Protein AF-A0A1V1P1V5-F1 (afdb_monomer)

Sequence (119 aa):
MLIITNRYNIDIHGKSSSQHNIQVPNNVKKNAYIRIFQRIQLKLSPGEYAFKCALISMHKDDYVQRYKIVQGDLQKSITVLNIVDQVGWFTITPENGLGLQGPHFGVCDLPGGCQMSIA

Secondary structure (DSSP, 8-state):
-EEEEETT--EEEEE-GGGTT----S---TT------------B-SEEEEEEEEEEEE-HHHHHTGGGS-TTTTTTSEEEEEEEEEEEEEEEPPPSS-GGGPPPSSSB-----------

Solvent-accessible surface area (backbone atoms only — not comparable to full-atom values): 7917 Å² total; per-residue (Å²): 58,48,34,34,23,40,83,82,70,47,79,77,45,72,52,38,65,82,81,42,102,63,90,73,78,92,72,78,64,87,93,62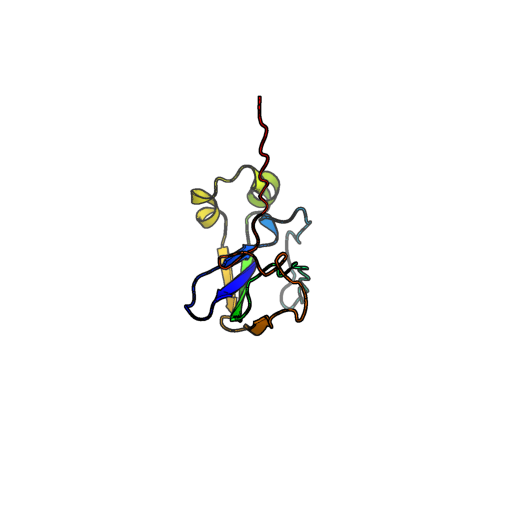,87,86,87,86,88,83,91,76,84,82,54,53,44,64,46,54,33,35,31,30,41,35,47,68,46,56,53,68,69,56,59,76,46,37,91,74,55,51,80,88,51,45,67,78,56,43,46,81,76,46,73,44,74,74,72,44,71,53,71,44,71,78,80,87,85,59,67,95,74,48,82,63,81,65,67,52,66,68,94,80,85,89,87,86,84,84,134

Foldseek 3Di:
DKFKAFPVRDTPDDDDVLNPPDDDDQDDDPPDDDDDDDDDDQQFDWHKMFMKDWDKDFHPVCSVVVVVQDPVCVVVRIDTPDIGPRPDMDTDDFDPDDPPVGRDPDTGDDDDDDDDDDD

Structure (mmCIF, N/CA/C/O backbone):
data_AF-A0A1V1P1V5-F1
#
_entry.id   AF-A0A1V1P1V5-F1
#
loop_
_atom_site.group_PDB
_atom_site.id
_atom_site.type_symbol
_atom_site.label_atom_id
_atom_site.label_alt_id
_atom_site.label_comp_id
_atom_site.label_asym_id
_atom_site.label_entity_id
_atom_site.label_seq_id
_atom_site.pdbx_PDB_ins_code
_atom_site.Cartn_x
_atom_site.Cartn_y
_atom_site.Cartn_z
_atom_site.occupancy
_atom_site.B_iso_or_equiv
_atom_site.auth_seq_id
_atom_site.auth_comp_id
_atom_site.auth_asym_id
_atom_site.auth_atom_id
_atom_site.pdbx_PDB_model_num
ATOM 1 N N . MET A 1 1 ? -6.065 -0.584 6.159 1.00 93.06 1 MET A N 1
ATOM 2 C CA . MET A 1 1 ? -4.896 -0.164 5.365 1.00 93.06 1 MET A CA 1
ATOM 3 C C . MET A 1 1 ? -4.475 -1.337 4.516 1.00 93.06 1 MET A C 1
ATOM 5 O O . MET A 1 1 ? -4.402 -2.435 5.052 1.00 93.06 1 MET A O 1
ATOM 9 N N . LEU A 1 2 ? -4.239 -1.105 3.231 1.00 96.38 2 LEU A N 1
ATOM 10 C CA . LEU A 1 2 ? -3.641 -2.087 2.331 1.00 96.38 2 LEU A CA 1
ATOM 11 C C . LEU A 1 2 ? -2.250 -1.585 1.957 1.00 96.38 2 LEU A C 1
ATOM 13 O O . LEU A 1 2 ? -2.099 -0.416 1.585 1.00 96.38 2 LEU A O 1
ATOM 17 N N . ILE A 1 3 ? -1.255 -2.456 2.102 1.00 96.94 3 ILE A N 1
ATOM 18 C CA . ILE A 1 3 ? 0.141 -2.182 1.761 1.00 96.94 3 ILE A CA 1
ATOM 19 C C . ILE A 1 3 ? 0.580 -3.215 0.733 1.00 96.94 3 ILE A C 1
ATOM 21 O O . ILE A 1 3 ? 0.359 -4.404 0.945 1.00 96.94 3 ILE A O 1
ATOM 25 N N . ILE A 1 4 ? 1.178 -2.759 -0.363 1.00 97.25 4 ILE A N 1
ATOM 26 C CA . ILE A 1 4 ? 1.765 -3.599 -1.407 1.00 97.25 4 ILE A CA 1
ATOM 27 C C . ILE A 1 4 ? 3.282 -3.538 -1.259 1.00 97.25 4 ILE A C 1
ATOM 29 O O . ILE A 1 4 ? 3.844 -2.445 -1.133 1.00 97.25 4 ILE A O 1
ATOM 33 N N . THR A 1 5 ? 3.928 -4.697 -1.317 1.00 97.19 5 THR A N 1
ATOM 34 C CA . THR A 1 5 ? 5.380 -4.850 -1.333 1.00 97.19 5 THR A CA 1
ATOM 35 C C . THR A 1 5 ? 5.848 -5.492 -2.630 1.00 97.19 5 THR A C 1
ATOM 37 O O . THR A 1 5 ? 5.119 -6.261 -3.257 1.00 97.19 5 THR A O 1
ATOM 40 N N . ASN A 1 6 ? 7.078 -5.194 -3.039 1.00 95.62 6 ASN A N 1
ATOM 41 C CA . ASN A 1 6 ? 7.754 -5.973 -4.077 1.00 95.62 6 ASN A CA 1
ATOM 42 C C . ASN A 1 6 ? 8.389 -7.250 -3.488 1.00 95.62 6 ASN A C 1
ATOM 44 O O . ASN A 1 6 ? 8.393 -7.457 -2.273 1.00 95.62 6 ASN A O 1
ATOM 48 N N . ARG A 1 7 ? 9.004 -8.074 -4.346 1.00 94.75 7 ARG A N 1
ATOM 49 C CA . ARG A 1 7 ? 9.746 -9.289 -3.948 1.00 94.75 7 ARG A CA 1
ATOM 50 C C . ARG A 1 7 ? 10.873 -9.084 -2.923 1.00 94.75 7 ARG A C 1
ATOM 52 O O . ARG A 1 7 ? 11.344 -10.047 -2.334 1.00 94.75 7 ARG A O 1
ATOM 59 N N . TYR A 1 8 ? 11.330 -7.848 -2.731 1.00 94.88 8 TYR A N 1
ATOM 60 C CA . TYR A 1 8 ? 12.359 -7.484 -1.754 1.00 94.88 8 TYR A CA 1
ATOM 61 C C . TYR A 1 8 ? 11.761 -6.969 -0.436 1.00 94.88 8 TYR A C 1
ATOM 63 O O . TYR A 1 8 ? 12.484 -6.400 0.377 1.00 94.88 8 TYR A O 1
ATOM 71 N N . ASN A 1 9 ? 10.449 -7.136 -0.228 1.00 92.38 9 ASN A N 1
ATOM 72 C CA . ASN A 1 9 ? 9.703 -6.621 0.924 1.00 92.38 9 ASN A CA 1
ATOM 73 C C . ASN A 1 9 ? 9.786 -5.096 1.101 1.00 92.38 9 ASN A C 1
ATOM 75 O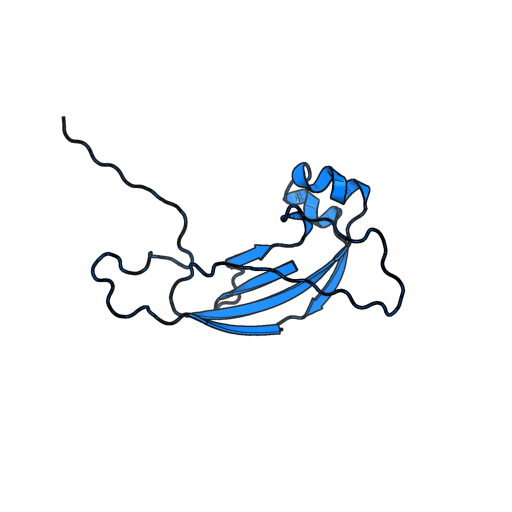 O . ASN A 1 9 ? 9.581 -4.584 2.199 1.00 92.38 9 ASN A O 1
ATOM 79 N N . ILE A 1 10 ? 10.050 -4.358 0.022 1.00 95.00 10 ILE A N 1
ATOM 80 C CA . ILE A 1 10 ? 9.994 -2.895 0.033 1.00 95.00 10 ILE A CA 1
ATOM 81 C C . ILE A 1 10 ? 8.534 -2.485 -0.153 1.00 95.00 10 ILE A C 1
ATOM 83 O O . ILE A 1 10 ? 7.905 -2.916 -1.120 1.00 95.00 10 ILE A O 1
ATOM 87 N N . ASP A 1 11 ? 8.006 -1.656 0.749 1.00 95.00 11 ASP A N 1
ATOM 88 C CA . ASP A 1 11 ? 6.668 -1.068 0.639 1.00 95.00 11 ASP A CA 1
ATOM 89 C C . ASP A 1 11 ? 6.636 -0.084 -0.550 1.00 95.00 11 ASP A C 1
ATOM 91 O O . ASP A 1 11 ? 7.333 0.930 -0.557 1.00 95.00 11 ASP A O 1
ATOM 95 N N . ILE A 1 12 ? 5.817 -0.375 -1.564 1.00 95.50 12 ILE A N 1
ATOM 96 C CA . ILE A 1 12 ? 5.707 0.435 -2.798 1.00 95.50 12 ILE A CA 1
ATOM 97 C C . ILE A 1 12 ? 4.387 1.207 -2.879 1.00 95.50 12 ILE A C 1
ATOM 99 O O . ILE A 1 12 ? 4.252 2.181 -3.616 1.00 95.50 12 ILE A O 1
ATOM 103 N N . HIS A 1 13 ? 3.392 0.770 -2.111 1.00 95.62 13 HIS A N 1
ATOM 104 C CA . HIS A 1 13 ? 2.116 1.442 -1.945 1.00 95.62 13 HIS A CA 1
ATOM 105 C C . HIS A 1 13 ? 1.591 1.153 -0.547 1.00 95.62 13 HIS A C 1
ATOM 107 O O . HIS A 1 13 ? 1.611 0.011 -0.106 1.00 95.62 13 HIS A O 1
ATOM 113 N N . GLY A 1 14 ? 1.039 2.159 0.119 1.00 94.19 14 GLY A N 1
ATOM 114 C CA . GLY A 1 14 ? 0.358 1.980 1.391 1.00 94.19 14 GLY A CA 1
ATOM 115 C C . GLY A 1 14 ? -0.672 3.073 1.583 1.00 94.19 14 GLY A C 1
ATOM 116 O O . GLY A 1 14 ? -0.312 4.246 1.689 1.00 94.19 14 GLY A O 1
ATOM 117 N N . LYS A 1 15 ? -1.955 2.705 1.622 1.00 94.06 15 LYS A N 1
ATOM 118 C CA . LYS A 1 15 ? -3.025 3.653 1.955 1.00 94.06 15 LYS A CA 1
ATOM 119 C C . LYS A 1 15 ? -4.062 3.045 2.887 1.00 94.06 15 LYS A C 1
ATOM 121 O O . LYS A 1 15 ? -4.427 1.872 2.789 1.00 94.06 15 LYS A O 1
ATOM 126 N N . SER A 1 16 ? -4.546 3.864 3.809 1.00 93.38 16 SER A N 1
ATOM 127 C CA . SER A 1 16 ? -5.656 3.552 4.704 1.00 93.38 16 SER A CA 1
ATOM 128 C C . SER A 1 16 ? -6.872 4.431 4.406 1.00 93.38 16 SER A C 1
ATOM 130 O O . SER A 1 16 ? -6.796 5.357 3.599 1.00 93.38 16 SER A O 1
ATOM 132 N N . SER A 1 17 ? -7.991 4.157 5.079 1.00 93.25 17 SER A N 1
ATOM 133 C CA . SER A 1 17 ? -9.198 4.984 4.999 1.00 93.25 17 SER A CA 1
ATOM 134 C C . SER A 1 17 ? -8.940 6.449 5.349 1.00 93.25 17 SER A C 1
ATOM 136 O O . SER A 1 17 ? -9.586 7.302 4.761 1.00 93.25 17 SER A O 1
ATOM 138 N N . SER A 1 18 ? -7.970 6.767 6.217 1.00 91.88 18 SER A N 1
ATOM 139 C CA . SER A 1 18 ? -7.675 8.161 6.580 1.00 91.88 18 SER A CA 1
ATOM 140 C C . SER A 1 18 ? -7.127 8.987 5.411 1.00 91.88 18 SER A C 1
ATOM 142 O O . SER A 1 18 ? -7.334 10.197 5.347 1.00 91.88 18 SER A O 1
ATOM 144 N N . GLN A 1 19 ? -6.476 8.331 4.451 1.00 92.06 19 GLN A N 1
ATOM 145 C CA . GLN A 1 19 ? -5.937 8.957 3.242 1.00 92.06 19 GLN A CA 1
ATOM 146 C C . GLN A 1 19 ? -6.949 8.961 2.088 1.00 92.06 19 GLN A C 1
ATOM 148 O O . GLN A 1 19 ? -6.666 9.510 1.025 1.00 92.06 19 GLN A O 1
ATOM 153 N N . HIS A 1 20 ? -8.128 8.369 2.293 1.00 89.75 20 HIS A N 1
ATOM 154 C CA . HIS A 1 20 ? -9.251 8.409 1.365 1.00 89.75 20 HIS A CA 1
ATOM 155 C C . HIS A 1 20 ? -10.331 9.341 1.929 1.00 89.75 20 HIS A C 1
ATOM 157 O O . HIS A 1 20 ? -10.510 9.456 3.141 1.00 89.75 20 HIS A O 1
ATOM 163 N N . ASN A 1 21 ? -11.059 10.056 1.072 1.00 86.88 21 ASN A N 1
ATOM 164 C CA . ASN A 1 21 ? -12.160 10.908 1.530 1.00 86.88 21 ASN A CA 1
ATOM 165 C C . ASN A 1 21 ? -13.429 10.077 1.765 1.00 86.88 21 ASN A C 1
ATOM 167 O O . ASN A 1 21 ? -14.407 10.203 1.033 1.00 86.88 21 ASN A O 1
ATOM 171 N N . ILE A 1 22 ? -13.379 9.178 2.751 1.00 92.69 22 ILE A N 1
ATOM 172 C CA . ILE A 1 22 ? -14.489 8.285 3.093 1.00 92.69 22 ILE A CA 1
ATOM 173 C C . ILE A 1 22 ? -14.937 8.472 4.539 1.00 92.69 22 ILE A C 1
ATOM 175 O O . ILE A 1 22 ? -14.148 8.811 5.426 1.00 92.69 22 ILE A O 1
ATOM 179 N N . GLN A 1 23 ? -16.216 8.194 4.773 1.00 91.94 23 GLN A N 1
ATOM 180 C CA . GLN A 1 23 ? -16.763 8.044 6.115 1.00 91.94 23 GLN A CA 1
ATOM 181 C C . GLN A 1 23 ? -16.396 6.665 6.668 1.00 91.94 23 GLN A C 1
ATOM 183 O O . GLN A 1 23 ? -16.427 5.665 5.949 1.00 91.94 23 GLN A O 1
ATOM 188 N N . VAL A 1 24 ? -16.060 6.618 7.952 1.00 94.44 24 VAL A N 1
ATOM 189 C CA . VAL A 1 24 ? -15.776 5.386 8.698 1.00 94.44 24 VAL A CA 1
ATOM 190 C C . VAL A 1 24 ? -16.696 5.322 9.916 1.00 94.44 24 VAL A C 1
ATOM 192 O O . VAL A 1 24 ? -17.131 6.368 10.404 1.00 94.44 24 VAL A O 1
ATOM 195 N N . PRO A 1 25 ? -17.040 4.125 10.416 1.00 94.50 25 PRO A N 1
ATOM 196 C CA . PRO A 1 25 ? -17.856 4.016 11.617 1.00 94.50 25 PRO A CA 1
ATOM 197 C C . PRO A 1 25 ? -17.112 4.591 12.829 1.00 94.50 25 PRO A C 1
ATOM 199 O O . PRO A 1 25 ? -15.956 4.252 13.061 1.00 94.50 25 PRO A O 1
ATOM 202 N N . ASN A 1 26 ? -17.797 5.410 13.636 1.00 93.69 26 ASN A N 1
ATOM 203 C CA . AS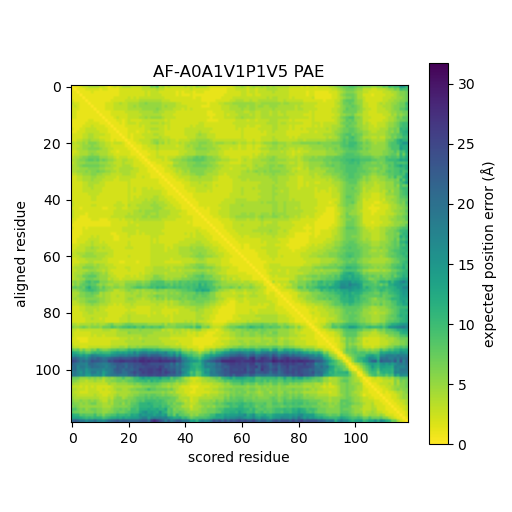N A 1 26 ? -17.246 5.896 14.911 1.00 93.69 26 ASN A CA 1
ATOM 204 C C . ASN A 1 26 ? -17.037 4.748 15.905 1.00 93.69 26 ASN A C 1
ATOM 206 O O . ASN A 1 26 ? -16.079 4.748 16.663 1.00 93.69 26 ASN A O 1
ATOM 210 N N . ASN A 1 27 ? -17.962 3.786 15.902 1.00 92.75 27 ASN A N 1
ATOM 211 C CA . ASN A 1 27 ? -17.966 2.619 16.770 1.00 92.75 27 ASN A CA 1
ATOM 212 C C . ASN A 1 27 ? -18.464 1.414 15.978 1.00 92.75 27 ASN A C 1
ATOM 214 O O . ASN A 1 27 ? -19.314 1.546 15.094 1.00 92.75 27 ASN A O 1
ATOM 218 N N . VAL A 1 28 ? -17.992 0.230 16.348 1.00 93.06 28 VAL A N 1
ATOM 219 C CA . VAL A 1 28 ? -18.495 -1.039 15.823 1.00 93.06 28 VAL A CA 1
ATOM 220 C C . VAL A 1 28 ? -18.938 -1.915 16.983 1.00 93.06 28 VAL A C 1
ATOM 222 O O . VAL A 1 28 ? -18.303 -1.942 18.036 1.00 93.06 28 VAL A O 1
ATOM 225 N N . LYS A 1 29 ? -20.064 -2.613 16.819 1.00 95.94 29 LYS A N 1
ATOM 226 C CA . LYS A 1 29 ? -20.524 -3.565 17.834 1.00 95.94 29 LYS A CA 1
ATOM 227 C C . LYS A 1 29 ? -19.552 -4.745 17.895 1.00 95.94 29 LYS A C 1
ATOM 229 O O . LYS A 1 29 ? -19.000 -5.153 16.874 1.00 95.94 29 LYS A O 1
ATOM 234 N N . LYS A 1 30 ? -19.387 -5.332 19.082 1.00 95.12 30 LYS A N 1
ATOM 235 C CA . LYS A 1 30 ? -18.665 -6.601 19.236 1.00 95.12 30 LYS A CA 1
ATOM 236 C C . LYS A 1 30 ? -19.276 -7.654 18.299 1.00 95.12 30 LYS A C 1
ATOM 238 O O . LYS A 1 30 ? -20.495 -7.709 18.160 1.00 95.12 30 LYS A O 1
ATOM 243 N N . ASN A 1 31 ? -18.426 -8.466 17.670 1.00 95.25 31 ASN A N 1
ATOM 244 C CA . ASN A 1 31 ? -18.793 -9.494 16.683 1.00 95.25 31 ASN A CA 1
ATOM 245 C C . ASN A 1 31 ? -19.438 -8.963 15.386 1.00 95.25 31 ASN A C 1
ATOM 247 O O . ASN A 1 31 ? -19.959 -9.750 14.600 1.00 95.25 31 ASN A O 1
ATOM 251 N N . ALA A 1 32 ? -19.412 -7.650 15.135 1.00 96.06 32 ALA A N 1
ATOM 252 C CA . ALA A 1 32 ? -19.808 -7.115 13.838 1.00 96.06 32 ALA A CA 1
ATOM 253 C C . ALA A 1 32 ? -18.752 -7.415 12.764 1.00 96.06 32 ALA A C 1
ATOM 255 O O . ALA A 1 32 ? -17.557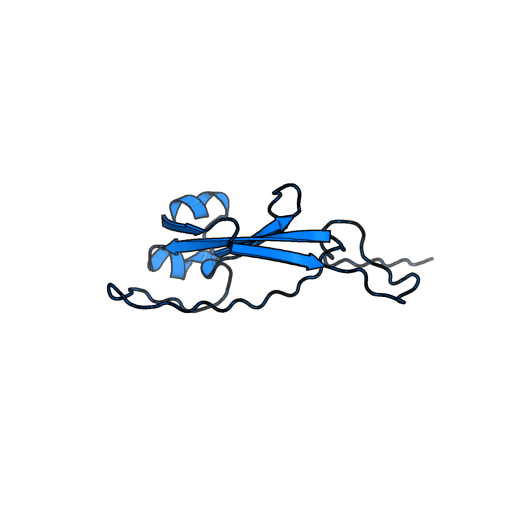 -7.508 13.046 1.00 96.06 32 ALA A O 1
ATOM 256 N N . TYR A 1 33 ? -19.201 -7.489 11.511 1.00 94.75 33 TYR A N 1
ATOM 257 C CA . TYR A 1 33 ? -18.333 -7.625 10.345 1.00 94.75 33 TYR A CA 1
ATO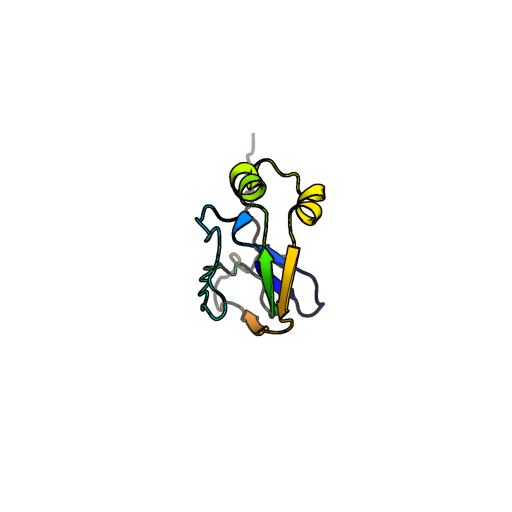M 258 C C . TYR A 1 33 ? -18.167 -6.274 9.654 1.00 94.75 33 TYR A C 1
ATOM 260 O O . TYR A 1 33 ? -19.151 -5.605 9.337 1.00 94.75 33 TYR A O 1
ATOM 268 N N . ILE A 1 34 ? -16.921 -5.899 9.374 1.00 92.44 34 ILE A N 1
ATOM 269 C CA . ILE A 1 34 ? -16.588 -4.726 8.563 1.00 92.44 34 ILE A CA 1
ATOM 270 C C . ILE A 1 34 ? -16.113 -5.230 7.204 1.00 92.44 34 ILE A C 1
ATOM 272 O O . ILE A 1 34 ? -15.198 -6.047 7.129 1.00 92.44 34 ILE A O 1
ATOM 276 N N . ARG A 1 35 ? -16.718 -4.731 6.124 1.00 93.56 35 ARG A N 1
ATOM 277 C CA . ARG A 1 35 ? -16.241 -4.965 4.756 1.00 93.56 35 ARG A CA 1
ATOM 278 C C . ARG A 1 35 ? -15.579 -3.699 4.243 1.00 93.56 35 ARG A C 1
ATOM 280 O O . ARG A 1 35 ? -16.171 -2.625 4.303 1.00 93.56 35 ARG A O 1
ATOM 287 N N . ILE A 1 36 ? -14.359 -3.837 3.744 1.00 91.94 36 ILE A N 1
ATOM 288 C CA . ILE A 1 36 ? -13.565 -2.733 3.211 1.00 91.94 36 ILE A CA 1
ATOM 289 C C . ILE A 1 36 ? -13.293 -3.039 1.745 1.00 91.94 36 ILE A C 1
ATOM 291 O O . ILE A 1 36 ? -12.808 -4.119 1.420 1.00 91.94 36 ILE A O 1
ATOM 295 N N . PHE A 1 37 ? -13.607 -2.089 0.872 1.00 93.00 37 PHE A N 1
ATOM 296 C CA . PHE A 1 37 ? -13.313 -2.169 -0.552 1.00 93.00 37 PHE A CA 1
ATOM 297 C C . PHE A 1 37 ? -12.333 -1.059 -0.924 1.00 93.00 37 PHE A C 1
ATOM 299 O O . PHE A 1 37 ? -12.569 0.109 -0.616 1.00 93.00 37 PHE A O 1
ATOM 306 N N . GLN A 1 38 ? -11.237 -1.421 -1.587 1.00 93.44 38 GLN A N 1
ATOM 307 C CA . GLN A 1 38 ? -10.250 -0.475 -2.090 1.00 93.44 38 GLN A CA 1
ATOM 308 C C . GLN A 1 38 ? -9.963 -0.796 -3.554 1.00 93.44 38 GLN A C 1
ATOM 310 O O . GLN A 1 38 ? -9.538 -1.899 -3.884 1.00 93.44 38 GLN A O 1
ATOM 315 N N . ARG A 1 39 ? -10.186 0.184 -4.433 1.00 94.56 39 ARG A N 1
ATOM 316 C CA . ARG A 1 39 ? -9.795 0.103 -5.842 1.00 94.56 39 ARG A CA 1
ATOM 317 C C . ARG A 1 39 ? -8.427 0.752 -6.009 1.00 94.56 39 ARG A C 1
ATOM 319 O O . ARG A 1 39 ? -8.230 1.886 -5.579 1.00 94.56 39 ARG A O 1
ATOM 326 N N . ILE A 1 40 ? -7.496 0.037 -6.632 1.00 93.56 40 ILE A N 1
ATOM 327 C CA . ILE A 1 40 ? -6.123 0.493 -6.862 1.00 93.56 40 ILE A CA 1
ATOM 328 C C . ILE A 1 40 ? -5.807 0.283 -8.340 1.00 93.56 40 ILE A C 1
ATOM 330 O O . ILE A 1 40 ? -6.020 -0.807 -8.865 1.00 93.56 40 ILE A O 1
ATOM 334 N N . GLN A 1 41 ? -5.324 1.325 -9.015 1.00 93.00 41 GLN A N 1
ATOM 335 C CA . GLN A 1 41 ? -4.771 1.189 -10.359 1.00 93.00 41 GLN A CA 1
ATOM 336 C C . GLN A 1 41 ? -3.300 0.784 -10.238 1.00 93.00 41 GLN A C 1
ATOM 338 O O . GLN A 1 41 ? -2.489 1.543 -9.708 1.00 93.00 41 GLN A O 1
ATOM 343 N N . LEU A 1 42 ? -2.969 -0.416 -10.709 1.00 92.56 42 LEU A N 1
ATOM 344 C CA . LEU A 1 42 ? -1.624 -0.979 -10.619 1.00 92.56 42 LEU A CA 1
ATOM 345 C C . LEU A 1 42 ? -0.779 -0.521 -11.806 1.00 92.56 42 LEU A C 1
ATOM 347 O O . LEU A 1 42 ? -0.576 -1.261 -12.760 1.00 92.56 42 LEU A O 1
ATOM 351 N N . LYS A 1 43 ? -0.288 0.717 -11.745 1.00 91.88 43 LYS A N 1
ATOM 352 C CA . LYS A 1 43 ? 0.724 1.195 -12.689 1.00 91.88 43 LYS A CA 1
ATOM 353 C C . LYS A 1 43 ? 2.130 0.802 -12.222 1.00 91.88 43 LYS A C 1
ATOM 355 O O . LYS A 1 43 ? 2.928 1.659 -11.850 1.00 91.88 43 LYS A O 1
ATOM 360 N N . LEU A 1 44 ? 2.373 -0.501 -12.147 1.00 92.56 44 LEU A N 1
ATOM 361 C CA . LEU A 1 44 ? 3.619 -1.087 -11.657 1.00 92.56 44 LEU A CA 1
ATOM 362 C C . LEU A 1 44 ? 4.377 -1.749 -12.805 1.00 92.56 44 LEU A C 1
ATOM 364 O O . LEU A 1 44 ? 3.760 -2.198 -13.771 1.00 92.56 44 LEU A O 1
ATOM 368 N N . SER A 1 45 ? 5.698 -1.841 -12.692 1.00 91.62 45 SER A N 1
ATOM 369 C CA . SER A 1 45 ? 6.493 -2.595 -13.660 1.00 91.62 45 SER A CA 1
ATOM 370 C C . SER A 1 45 ? 6.277 -4.110 -13.520 1.00 91.62 45 SER A C 1
ATOM 372 O O . SER A 1 45 ? 5.847 -4.583 -12.459 1.00 91.62 45 SER A O 1
ATOM 374 N N . PRO A 1 46 ? 6.552 -4.897 -14.579 1.00 92.19 46 PRO A N 1
ATOM 375 C CA . PRO A 1 46 ? 6.435 -6.348 -14.519 1.00 92.19 46 PRO A CA 1
ATOM 376 C C . PRO A 1 46 ? 7.255 -6.956 -13.379 1.00 92.19 46 PRO A C 1
ATOM 378 O O . PRO A 1 46 ? 8.409 -6.587 -13.161 1.00 92.19 46 PRO A O 1
ATOM 381 N N . GLY A 1 47 ? 6.664 -7.904 -12.657 1.00 93.56 47 GLY A N 1
ATOM 382 C CA . GLY A 1 47 ? 7.294 -8.509 -11.489 1.00 93.56 47 GLY A CA 1
ATOM 383 C C . GLY A 1 47 ? 6.303 -9.096 -10.494 1.00 93.56 47 GLY A C 1
ATOM 384 O O . GLY A 1 47 ? 5.090 -9.078 -10.705 1.00 93.56 47 GLY A O 1
ATOM 385 N N . GLU A 1 48 ? 6.851 -9.628 -9.406 1.00 96.19 48 GLU A N 1
ATOM 386 C CA . GLU A 1 48 ? 6.105 -10.242 -8.310 1.00 96.19 48 GLU A CA 1
ATOM 387 C C . GLU A 1 48 ? 5.923 -9.263 -7.153 1.00 96.19 48 GLU A C 1
ATOM 389 O O . GLU A 1 48 ? 6.863 -8.580 -6.720 1.00 96.19 48 GLU A O 1
ATOM 394 N N . TYR A 1 49 ? 4.702 -9.245 -6.633 1.00 96.94 49 TYR A N 1
ATOM 395 C CA . TYR A 1 49 ? 4.274 -8.369 -5.559 1.00 96.94 49 TYR A CA 1
ATOM 396 C C . TYR A 1 49 ? 3.459 -9.151 -4.535 1.00 96.94 49 TYR A C 1
ATOM 398 O O . TYR A 1 49 ? 2.776 -10.123 -4.861 1.00 96.94 49 TYR A O 1
ATOM 406 N N . ALA A 1 50 ? 3.493 -8.692 -3.293 1.00 97.00 50 ALA A N 1
ATOM 407 C CA . ALA A 1 50 ? 2.649 -9.191 -2.220 1.00 97.00 50 ALA A CA 1
ATOM 408 C C . ALA A 1 50 ? 1.858 -8.040 -1.607 1.00 97.00 50 ALA A C 1
ATOM 410 O O . ALA A 1 50 ? 2.188 -6.868 -1.798 1.00 97.00 50 ALA A O 1
ATOM 411 N N . PHE A 1 51 ? 0.798 -8.353 -0.870 1.00 96.88 51 PHE A N 1
ATOM 412 C CA . PHE A 1 51 ? 0.103 -7.350 -0.077 1.00 96.88 51 PHE A CA 1
ATOM 413 C C . PHE A 1 51 ? -0.238 -7.851 1.323 1.00 96.88 51 PHE A C 1
ATOM 415 O O . PHE A 1 51 ? -0.507 -9.031 1.556 1.00 96.88 51 PHE A O 1
ATOM 422 N N . LYS A 1 52 ? -0.226 -6.908 2.264 1.00 95.88 52 LYS A N 1
ATOM 423 C CA . LYS A 1 52 ? -0.625 -7.081 3.662 1.00 95.88 52 LYS A CA 1
ATOM 424 C C . LYS A 1 52 ? -1.755 -6.117 3.999 1.00 95.88 52 LYS A C 1
ATOM 426 O O . LYS A 1 52 ? -1.881 -5.039 3.405 1.00 95.88 52 LYS A O 1
ATOM 431 N N . CYS A 1 53 ? -2.570 -6.502 4.971 1.00 96.25 53 CYS A N 1
ATOM 432 C CA . CYS A 1 53 ? -3.692 -5.702 5.439 1.00 96.25 53 CYS A CA 1
ATOM 433 C C . CYS A 1 53 ? -3.524 -5.391 6.922 1.00 96.25 53 CYS A C 1
ATOM 435 O O . CYS A 1 53 ? -3.309 -6.286 7.730 1.00 96.25 53 CYS A O 1
ATOM 437 N N . ALA A 1 54 ? -3.701 -4.126 7.292 1.00 95.00 54 ALA A N 1
ATOM 438 C CA . ALA A 1 54 ? -3.756 -3.707 8.687 1.00 95.00 54 ALA A CA 1
ATOM 439 C C . ALA A 1 54 ? -5.112 -3.074 9.001 1.00 95.00 54 ALA A C 1
ATOM 441 O O . ALA A 1 54 ? -5.585 -2.190 8.274 1.00 95.00 54 ALA A O 1
ATOM 442 N N . LEU A 1 55 ? -5.734 -3.507 10.094 1.00 95.25 55 LEU A N 1
ATOM 443 C CA . LEU A 1 55 ? -6.878 -2.831 10.683 1.00 95.25 55 LEU A CA 1
ATOM 444 C C . LEU A 1 55 ? -6.365 -1.872 11.753 1.00 95.25 55 LEU A C 1
ATOM 446 O O . LEU A 1 55 ? -5.643 -2.263 12.668 1.00 95.25 55 LEU A O 1
ATOM 450 N N . ILE A 1 56 ? -6.752 -0.611 11.623 1.00 94.94 56 ILE A N 1
ATOM 451 C CA . ILE A 1 56 ? -6.320 0.469 12.499 1.00 94.94 56 ILE A CA 1
ATOM 452 C C . ILE A 1 56 ? -7.539 1.233 13.007 1.00 94.94 56 ILE A C 1
ATOM 454 O O . ILE A 1 56 ? -8.564 1.292 12.326 1.00 94.94 56 ILE A O 1
ATOM 458 N N . SER A 1 57 ? -7.409 1.831 14.182 1.00 95.12 57 SER A N 1
ATOM 459 C CA . SER A 1 57 ? -8.372 2.777 14.741 1.00 95.12 57 SER A CA 1
ATOM 460 C C . SER A 1 57 ? -7.695 4.112 15.023 1.00 95.12 57 SER A C 1
ATOM 462 O O . SER A 1 57 ? -6.474 4.190 15.144 1.00 95.12 57 SER A O 1
ATOM 464 N N . MET A 1 58 ? -8.500 5.164 15.075 1.00 94.88 58 MET A N 1
ATOM 465 C CA . MET A 1 58 ? -8.088 6.542 15.317 1.00 94.88 58 MET A CA 1
ATOM 466 C C . MET A 1 58 ? -9.208 7.213 16.108 1.00 94.88 58 MET A C 1
ATOM 468 O O . MET A 1 58 ? -10.379 6.867 15.917 1.00 94.88 58 MET A O 1
ATOM 472 N N . HIS A 1 59 ? -8.869 8.155 16.989 1.00 94.62 59 HIS A N 1
ATOM 473 C CA . HIS A 1 59 ? -9.889 8.927 17.691 1.00 94.62 59 HIS A CA 1
ATOM 474 C C . HIS A 1 59 ? -10.758 9.696 16.685 1.00 94.62 59 HIS A C 1
ATOM 476 O O . HIS A 1 59 ? -10.275 10.148 15.646 1.00 94.62 59 HIS A O 1
ATOM 482 N N . LYS A 1 60 ? -12.054 9.857 16.975 1.00 94.31 60 LYS A N 1
ATOM 483 C CA . LYS A 1 60 ? -12.992 10.506 16.047 1.00 94.31 60 LYS A CA 1
ATOM 484 C C . LYS A 1 60 ? -12.522 11.910 15.657 1.00 94.31 60 LYS A C 1
ATOM 486 O O . LYS A 1 60 ? -12.559 12.257 14.478 1.00 94.31 60 LYS A O 1
ATOM 491 N N . ASP A 1 61 ? -12.073 12.692 16.633 1.00 93.75 61 ASP A N 1
ATOM 492 C CA . ASP A 1 61 ? -11.659 14.080 16.406 1.00 93.75 61 ASP A CA 1
ATOM 493 C C . ASP A 1 61 ? -10.387 14.161 15.553 1.00 93.75 61 ASP A C 1
ATOM 495 O O . ASP A 1 61 ? -10.324 14.964 14.618 1.00 93.75 61 ASP A O 1
ATOM 499 N N . ASP A 1 62 ? -9.438 13.249 15.775 1.00 93.94 62 ASP A N 1
ATOM 500 C CA . ASP A 1 62 ? -8.248 13.100 14.935 1.00 93.94 62 ASP A CA 1
ATOM 501 C C . ASP A 1 62 ? -8.643 12.725 13.502 1.00 93.94 62 ASP A C 1
ATOM 503 O O . ASP A 1 62 ? -8.132 13.299 12.543 1.00 93.94 62 ASP A O 1
ATOM 507 N N . TYR A 1 63 ? -9.615 11.823 13.325 1.00 94.56 63 TYR A N 1
ATOM 508 C CA . TYR A 1 63 ? -10.088 11.435 11.995 1.00 94.56 63 TYR A CA 1
ATOM 509 C C . TYR A 1 63 ? -10.791 12.589 11.264 1.00 94.56 63 TYR A C 1
ATOM 511 O O . TYR A 1 63 ? -10.620 12.767 10.054 1.00 94.56 63 TYR A O 1
ATOM 519 N N . VAL A 1 64 ? -11.567 13.409 11.976 1.00 93.25 64 VAL A N 1
ATOM 520 C CA . VAL A 1 64 ? -12.179 14.624 11.412 1.00 93.25 64 VAL A CA 1
ATOM 521 C C . VAL A 1 64 ? -11.096 15.592 10.928 1.00 93.25 64 VAL A C 1
ATOM 523 O O . VAL A 1 64 ? -11.235 16.184 9.858 1.00 93.25 64 VAL A O 1
ATOM 526 N N . GLN A 1 65 ? -9.990 15.703 11.664 1.00 93.19 65 GLN A N 1
ATOM 527 C CA . GLN A 1 65 ? -8.875 16.595 11.343 1.00 93.19 65 GLN A CA 1
ATOM 528 C C . GLN A 1 65 ? -7.728 15.920 10.579 1.00 93.19 65 GLN A C 1
ATOM 530 O O . GLN A 1 65 ? -6.688 16.540 10.374 1.00 93.19 65 GLN A O 1
ATOM 535 N N . ARG A 1 66 ? -7.912 14.686 10.095 1.00 92.94 66 ARG A N 1
ATOM 536 C CA . ARG A 1 66 ? -6.840 13.824 9.564 1.00 92.94 66 ARG A CA 1
ATOM 537 C C . ARG A 1 66 ? -5.948 14.458 8.499 1.00 92.94 66 ARG A C 1
ATOM 539 O O . ARG A 1 66 ? -4.761 14.172 8.461 1.00 92.94 66 ARG A O 1
ATOM 546 N N . TYR A 1 67 ? -6.488 15.340 7.656 1.00 92.38 67 TYR A N 1
ATOM 547 C CA . TYR A 1 67 ? -5.714 16.025 6.611 1.00 92.38 67 TYR A CA 1
ATOM 548 C C . TYR A 1 67 ? -4.774 17.118 7.141 1.00 92.38 67 TYR A C 1
ATOM 550 O O . TYR A 1 67 ? -3.947 17.621 6.389 1.00 92.38 67 TYR A O 1
ATOM 558 N N . LYS A 1 68 ? -4.901 17.491 8.419 1.00 93.38 68 LYS A N 1
ATOM 559 C CA . LYS A 1 68 ? -4.011 18.426 9.119 1.00 93.38 68 LYS A CA 1
ATOM 560 C C . LYS A 1 68 ? -2.915 17.710 9.913 1.00 93.38 68 LYS A C 1
ATOM 562 O O . LYS A 1 68 ? -1.980 18.365 10.361 1.00 93.38 68 LYS A O 1
ATOM 567 N N . ILE A 1 69 ? -3.033 16.393 10.107 1.00 90.38 69 ILE A N 1
ATOM 568 C CA . ILE A 1 69 ? -2.043 15.600 10.838 1.00 90.38 69 ILE A CA 1
ATOM 569 C C . ILE A 1 69 ? -0.807 15.443 9.951 1.00 90.38 69 ILE A C 1
ATOM 571 O O . ILE A 1 69 ? -0.886 14.925 8.836 1.00 90.38 69 ILE A O 1
ATOM 575 N N . VAL A 1 70 ? 0.346 15.885 10.450 1.00 89.25 70 VAL A N 1
ATOM 576 C CA . VAL A 1 70 ? 1.624 15.721 9.753 1.00 89.25 70 VAL A CA 1
ATOM 577 C C . VAL A 1 70 ? 2.015 14.245 9.768 1.00 89.25 70 VAL A C 1
ATOM 579 O O . VAL A 1 70 ? 1.787 13.536 10.747 1.00 89.25 70 VAL A O 1
ATOM 582 N N . GLN A 1 71 ? 2.635 13.764 8.689 1.00 80.19 71 GLN A N 1
ATOM 583 C CA . GLN A 1 71 ? 2.961 12.345 8.522 1.00 80.19 71 GLN A CA 1
ATOM 584 C C . GLN A 1 71 ? 3.760 11.753 9.699 1.00 80.19 71 GLN A C 1
ATOM 586 O O . GLN A 1 71 ? 3.502 10.614 10.080 1.00 80.19 71 GLN A O 1
ATOM 591 N N . GLY A 1 72 ? 4.676 12.518 10.304 1.00 82.25 72 GLY A N 1
ATOM 592 C CA . GLY A 1 72 ? 5.458 12.076 11.468 1.00 82.25 72 GLY A CA 1
ATOM 593 C C . GLY A 1 72 ? 4.639 11.885 12.752 1.00 82.25 72 GLY A C 1
ATOM 594 O O . GLY A 1 72 ? 5.026 11.099 13.612 1.00 82.25 72 GLY A O 1
ATOM 595 N N . ASP A 1 73 ? 3.487 12.548 12.869 1.00 86.94 73 ASP A N 1
ATOM 596 C CA . ASP A 1 73 ? 2.595 12.444 14.029 1.00 86.94 73 ASP A CA 1
ATOM 597 C C . ASP A 1 73 ? 1.451 11.453 13.810 1.00 86.94 73 ASP A C 1
ATOM 599 O O . ASP A 1 73 ? 0.810 11.027 14.768 1.00 86.94 73 ASP A O 1
ATOM 603 N N . LEU A 1 74 ? 1.229 11.015 12.567 1.00 86.62 74 LEU A N 1
ATOM 604 C CA . LEU A 1 74 ? 0.166 10.074 12.219 1.00 86.62 74 LEU A CA 1
ATOM 605 C C . LEU A 1 74 ? 0.222 8.790 13.058 1.00 86.62 74 LEU A C 1
ATOM 607 O O . LEU A 1 74 ? -0.815 8.263 13.455 1.00 86.62 74 LEU A O 1
ATOM 611 N N . GLN A 1 75 ? 1.428 8.309 13.361 1.00 86.19 75 GLN A N 1
ATOM 612 C CA . GLN A 1 75 ? 1.622 7.107 14.168 1.00 86.19 75 GLN A CA 1
ATOM 613 C C . GLN A 1 75 ? 1.163 7.286 15.624 1.00 86.19 75 GLN A C 1
ATOM 615 O O . GLN A 1 75 ? 0.786 6.305 16.256 1.00 86.19 75 GLN A O 1
ATOM 620 N N . LYS A 1 76 ? 1.138 8.520 16.144 1.00 90.31 76 LYS A N 1
ATOM 621 C CA . LYS A 1 76 ? 0.641 8.835 17.494 1.00 90.31 76 LYS A CA 1
ATOM 622 C C . LYS A 1 76 ? -0.889 8.849 17.554 1.00 90.31 76 LYS A C 1
ATOM 624 O O . LYS A 1 76 ? -1.458 8.514 18.586 1.00 90.31 76 LYS A O 1
ATOM 629 N N . SER A 1 77 ? -1.545 9.195 16.447 1.00 90.88 77 SER A N 1
ATOM 630 C CA . SER A 1 77 ? -3.012 9.250 16.334 1.00 90.88 77 SER A CA 1
ATOM 631 C C . SER A 1 77 ? -3.654 7.918 15.936 1.00 90.88 77 SER A C 1
ATOM 633 O O . SER A 1 77 ? -4.876 7.832 15.804 1.00 90.88 77 SER A O 1
ATOM 635 N N . ILE A 1 78 ? -2.859 6.869 15.707 1.00 94.06 78 ILE A N 1
ATOM 636 C CA . ILE A 1 78 ? -3.350 5.564 15.261 1.00 94.06 78 ILE A CA 1
ATOM 637 C C . ILE A 1 78 ? -3.063 4.491 16.309 1.00 94.06 78 ILE A C 1
ATOM 639 O O . ILE A 1 78 ? -1.945 4.344 16.786 1.00 94.06 78 ILE A O 1
ATOM 643 N N . THR A 1 79 ? -4.061 3.654 16.581 1.00 95.31 79 THR A N 1
ATOM 644 C CA . THR A 1 79 ? -3.880 2.363 17.253 1.00 95.31 79 THR A CA 1
ATOM 645 C C . THR A 1 79 ? -4.036 1.234 16.243 1.00 95.31 79 THR A C 1
ATOM 647 O O . THR A 1 79 ? -5.079 1.100 15.595 1.00 95.31 79 THR A O 1
ATOM 650 N N . VAL A 1 80 ? -3.007 0.400 16.111 1.00 95.19 80 VAL A N 1
ATOM 651 C CA . VAL A 1 80 ? -3.062 -0.814 15.291 1.00 95.19 80 VAL A CA 1
ATOM 652 C C . VAL A 1 80 ? -3.862 -1.876 16.040 1.00 95.19 80 VAL A C 1
ATOM 654 O O . VAL A 1 80 ? -3.493 -2.265 17.141 1.00 95.19 80 VAL A O 1
ATOM 657 N N . LEU A 1 81 ? -4.963 -2.335 15.444 1.00 94.81 81 LEU A N 1
ATOM 658 C CA . LEU A 1 81 ? -5.821 -3.366 16.032 1.00 94.81 81 LEU A CA 1
ATOM 659 C C . LEU A 1 81 ? -5.408 -4.767 15.587 1.00 94.81 81 LEU A C 1
ATOM 661 O O . LEU A 1 81 ? -5.475 -5.709 16.368 1.00 94.81 81 LEU A O 1
ATOM 665 N N . ASN A 1 82 ? -5.025 -4.910 14.318 1.00 95.44 82 ASN A N 1
ATOM 666 C CA . ASN A 1 82 ? -4.536 -6.165 13.769 1.00 95.44 82 ASN A CA 1
ATOM 667 C C . ASN A 1 82 ? -3.693 -5.913 12.517 1.00 95.44 82 ASN A C 1
ATOM 669 O O . ASN A 1 82 ? -3.973 -4.984 11.754 1.00 95.44 82 ASN A O 1
ATOM 673 N N . ILE A 1 83 ? -2.721 -6.785 12.275 1.00 95.38 83 ILE A N 1
ATOM 674 C CA . ILE A 1 83 ? -1.969 -6.863 11.027 1.00 95.38 83 ILE A CA 1
ATOM 675 C C . ILE A 1 83 ? -2.050 -8.305 10.549 1.00 95.38 83 ILE A C 1
ATOM 677 O O . ILE A 1 83 ? -1.772 -9.236 11.297 1.00 95.38 83 ILE A O 1
ATOM 681 N N . VAL A 1 84 ? -2.441 -8.474 9.294 1.00 95.56 84 VAL A N 1
ATOM 682 C CA . VAL A 1 84 ? -2.345 -9.745 8.591 1.00 95.56 84 VAL A CA 1
ATOM 683 C C . VAL A 1 84 ? -1.305 -9.551 7.504 1.00 95.56 84 VAL A C 1
ATOM 685 O O . VAL A 1 84 ? -1.551 -8.854 6.514 1.00 95.56 84 VAL A O 1
ATOM 688 N N . ASP A 1 85 ? -0.129 -10.122 7.730 1.00 90.06 85 ASP A N 1
ATOM 689 C CA . ASP A 1 85 ? 0.929 -10.178 6.731 1.00 90.06 85 ASP A CA 1
ATOM 690 C C . ASP A 1 85 ? 0.640 -11.273 5.700 1.00 90.06 85 ASP A C 1
ATOM 692 O O . ASP A 1 85 ? -0.080 -12.229 5.979 1.00 90.06 85 ASP A O 1
ATOM 696 N N . GLN A 1 86 ? 1.198 -11.114 4.495 1.00 82.31 86 GLN A N 1
ATOM 697 C CA . GLN A 1 86 ? 1.103 -12.093 3.402 1.00 82.31 86 GLN A CA 1
ATOM 698 C C . GLN A 1 86 ? -0.340 -12.508 3.056 1.00 82.31 86 GLN A C 1
ATOM 700 O O . GLN A 1 86 ? -0.630 -13.681 2.834 1.00 82.31 86 GLN A O 1
ATOM 705 N N . VAL A 1 87 ? -1.257 -11.538 2.978 1.00 94.56 87 VAL A N 1
ATOM 706 C CA . VAL A 1 87 ? -2.670 -11.792 2.630 1.00 94.56 87 VAL A CA 1
ATOM 707 C C . VAL A 1 87 ? -2.793 -12.420 1.242 1.00 94.56 87 VAL A C 1
ATOM 709 O O . VAL A 1 87 ? -3.680 -13.235 0.999 1.00 94.56 87 VAL A O 1
ATOM 712 N N . GLY A 1 88 ? -1.898 -12.047 0.330 1.00 95.38 88 GLY A N 1
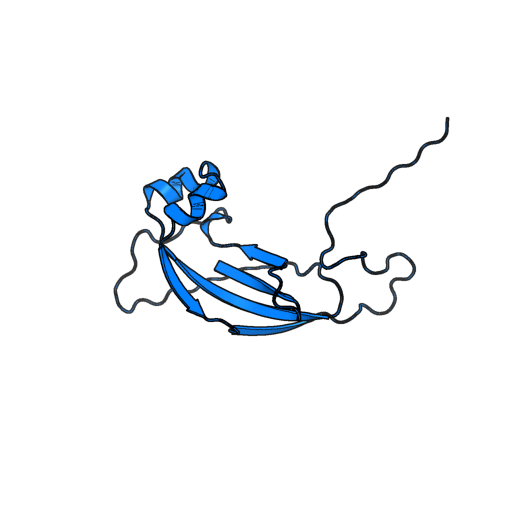ATOM 713 C CA . GLY A 1 88 ? -1.793 -12.658 -0.982 1.00 95.38 88 GLY A CA 1
ATOM 714 C C . GLY A 1 88 ? -0.641 -12.080 -1.789 1.00 95.38 88 GLY A C 1
ATOM 715 O O . GLY A 1 88 ? 0.022 -11.123 -1.378 1.00 95.38 88 GLY A O 1
ATOM 716 N N . TRP A 1 89 ? -0.430 -12.668 -2.959 1.00 96.25 89 TRP A N 1
ATOM 717 C CA . TRP A 1 89 ? 0.569 -12.257 -3.935 1.00 96.25 89 TRP A CA 1
ATOM 718 C C . TRP A 1 89 ? -0.053 -12.179 -5.326 1.00 96.25 89 TRP A C 1
ATOM 720 O O . TRP A 1 89 ? -1.096 -12.777 -5.595 1.00 96.25 89 TRP A O 1
ATOM 730 N N . PHE A 1 90 ? 0.563 -11.386 -6.192 1.00 96.25 90 PHE A N 1
ATOM 731 C CA . PHE A 1 90 ? 0.163 -11.228 -7.581 1.00 96.25 90 PHE A CA 1
ATOM 732 C C . PHE A 1 90 ? 1.375 -10.895 -8.449 1.00 96.25 90 PHE A C 1
ATOM 734 O O . PHE A 1 90 ? 2.390 -10.384 -7.969 1.00 96.25 90 PHE A O 1
ATOM 741 N N . THR A 1 91 ? 1.246 -11.155 -9.745 1.00 95.81 91 THR A N 1
ATOM 742 C CA . THR A 1 91 ? 2.288 -10.885 -10.735 1.00 95.81 91 THR A CA 1
ATOM 743 C C . THR A 1 91 ? 1.765 -9.889 -11.757 1.00 95.81 91 THR A C 1
ATOM 745 O O . THR A 1 91 ? 0.658 -10.046 -12.271 1.00 95.81 91 THR A O 1
ATOM 748 N N . ILE A 1 92 ? 2.567 -8.873 -12.064 1.00 92.62 92 ILE A N 1
ATOM 749 C CA . ILE A 1 92 ? 2.346 -8.003 -13.219 1.00 92.62 92 ILE A CA 1
ATOM 750 C C . ILE A 1 92 ? 3.134 -8.585 -14.384 1.00 92.62 92 ILE A C 1
ATOM 752 O O . ILE A 1 92 ? 4.351 -8.754 -14.298 1.00 92.62 92 ILE A O 1
ATOM 756 N N . THR A 1 93 ? 2.440 -8.917 -15.465 1.00 89.25 93 THR A N 1
ATOM 757 C CA . THR A 1 93 ? 3.061 -9.428 -16.687 1.00 89.25 93 THR A CA 1
ATOM 758 C C . THR A 1 93 ? 3.363 -8.282 -17.649 1.00 89.25 93 THR A C 1
ATOM 760 O O . THR A 1 93 ? 2.617 -7.301 -17.663 1.00 89.25 93 THR A O 1
ATOM 763 N N . PRO A 1 94 ? 4.413 -8.386 -18.480 1.00 81.69 94 PRO A N 1
ATOM 764 C CA . PRO A 1 94 ? 4.652 -7.418 -19.543 1.00 81.69 94 PRO A CA 1
ATOM 765 C C . PRO A 1 94 ? 3.447 -7.328 -20.485 1.00 81.69 94 PRO A C 1
ATOM 767 O O . PRO A 1 94 ? 2.884 -8.353 -20.873 1.00 81.69 94 PRO A O 1
ATOM 770 N N . GLU A 1 95 ? 3.066 -6.113 -20.872 1.00 74.31 95 GLU A N 1
ATOM 771 C CA . GLU A 1 95 ? 2.130 -5.923 -21.979 1.00 74.31 95 GLU A CA 1
ATOM 772 C C . GLU A 1 95 ? 2.859 -6.204 -23.300 1.00 74.31 95 GLU A C 1
ATOM 774 O O . GLU A 1 95 ? 3.908 -5.626 -23.593 1.00 74.31 95 GLU A O 1
ATOM 779 N N . ASN A 1 96 ? 2.318 -7.117 -24.107 1.00 67.69 96 ASN A N 1
ATOM 780 C CA . ASN A 1 96 ? 2.867 -7.416 -25.425 1.00 67.69 96 ASN A CA 1
ATOM 781 C C . ASN A 1 96 ? 2.494 -6.296 -26.414 1.00 67.69 96 ASN A C 1
ATOM 783 O O . ASN A 1 96 ? 1.315 -5.995 -26.577 1.00 67.69 96 ASN A O 1
ATOM 787 N N . GLY A 1 97 ? 3.476 -5.746 -27.143 1.00 57.38 97 GLY A N 1
ATOM 788 C CA . GLY A 1 97 ? 3.219 -5.049 -28.416 1.00 57.38 97 GLY A CA 1
ATOM 789 C C . GLY A 1 97 ? 3.215 -3.511 -28.441 1.00 57.38 97 GLY A C 1
ATOM 790 O O . GLY A 1 97 ? 2.743 -2.956 -29.428 1.00 57.38 97 GLY A O 1
ATOM 791 N N . LEU A 1 98 ? 3.750 -2.800 -27.440 1.00 55.62 98 LEU A N 1
ATOM 792 C CA . LEU A 1 98 ? 3.639 -1.325 -27.368 1.00 55.62 98 LEU A CA 1
ATOM 793 C C . LEU A 1 98 ? 4.778 -0.491 -28.002 1.00 55.62 98 LEU A C 1
ATOM 795 O O . LEU A 1 98 ? 4.737 0.739 -27.962 1.00 55.62 98 LEU A O 1
ATOM 799 N N . GLY A 1 99 ? 5.788 -1.100 -28.633 1.00 58.22 99 GLY A N 1
ATOM 800 C CA . GLY A 1 99 ? 6.901 -0.337 -29.228 1.00 58.22 99 GLY A CA 1
ATOM 801 C C . GLY A 1 99 ? 7.618 0.572 -28.20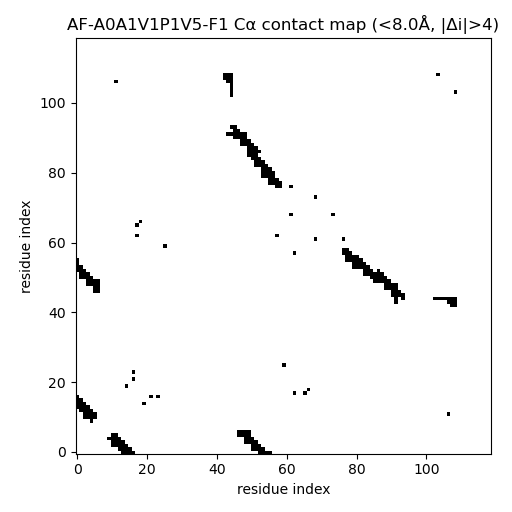7 1.00 58.22 99 GLY A C 1
ATOM 802 O O . GLY A 1 99 ? 7.716 0.226 -27.034 1.00 58.22 99 GLY A O 1
ATOM 803 N N . LEU A 1 100 ? 8.121 1.744 -28.627 1.00 53.19 100 LEU A N 1
ATOM 804 C CA . LEU A 1 100 ? 8.794 2.727 -27.747 1.00 53.19 100 LEU A CA 1
ATOM 805 C C . LEU A 1 100 ? 7.869 3.403 -26.712 1.00 53.19 100 LEU A C 1
ATOM 807 O O . LEU A 1 100 ? 8.372 4.102 -25.839 1.00 53.19 100 LEU A O 1
ATOM 811 N N . GLN A 1 101 ? 6.551 3.157 -26.739 1.00 57.94 101 GLN A N 1
ATOM 812 C CA . GLN A 1 101 ? 5.653 3.437 -25.601 1.00 57.94 101 GLN A CA 1
ATOM 813 C C . GLN A 1 101 ? 5.765 2.352 -24.514 1.00 57.94 101 GLN A C 1
ATOM 815 O O . GLN A 1 101 ? 4.813 2.076 -23.786 1.00 57.94 101 GLN A O 1
ATOM 820 N N . GLY A 1 102 ? 6.919 1.684 -24.461 1.00 58.75 102 GLY A N 1
ATOM 821 C CA . GLY A 1 102 ? 7.219 0.618 -23.530 1.00 58.75 102 GLY A CA 1
ATOM 822 C C . GLY A 1 102 ? 7.144 1.069 -22.069 1.00 58.75 102 GLY A C 1
ATOM 823 O O . GLY A 1 102 ? 6.986 2.255 -21.767 1.00 58.75 102 GLY A O 1
ATOM 824 N N . PRO A 1 103 ? 7.248 0.104 -21.144 1.00 67.44 103 PRO A N 1
ATOM 825 C CA . PRO A 1 103 ? 7.057 0.348 -19.725 1.00 67.44 103 PRO A CA 1
ATOM 826 C C . PRO A 1 103 ? 8.020 1.426 -19.219 1.00 67.44 103 PRO A C 1
ATOM 828 O O . PRO A 1 103 ? 9.193 1.472 -19.589 1.00 67.44 103 PRO A O 1
ATOM 831 N N . HIS A 1 104 ? 7.502 2.290 -18.350 1.00 80.88 104 HIS A N 1
ATOM 832 C CA . HIS A 1 104 ? 8.287 3.223 -17.553 1.00 80.88 104 HIS A CA 1
ATOM 833 C C . HIS A 1 104 ? 9.456 2.503 -16.863 1.00 80.88 104 HIS A C 1
ATOM 835 O O . HIS A 1 104 ? 9.347 1.347 -16.444 1.00 80.88 104 HIS A O 1
ATOM 841 N N . PHE A 1 105 ? 10.576 3.204 -16.694 1.00 82.81 105 PHE A N 1
ATOM 842 C CA . PHE A 1 105 ? 11.656 2.714 -15.845 1.00 82.81 105 PHE A CA 1
ATOM 843 C C . PHE A 1 105 ? 11.306 2.926 -14.368 1.00 82.81 105 PHE A C 1
ATOM 845 O O . PHE A 1 105 ? 10.791 3.975 -13.985 1.00 82.81 105 PHE A O 1
ATOM 852 N N . GLY A 1 106 ? 11.628 1.939 -13.529 1.00 87.50 106 GLY A N 1
ATOM 853 C CA . GLY A 1 106 ? 11.356 1.963 -12.091 1.00 87.50 106 GLY A CA 1
ATOM 854 C C . GLY A 1 106 ? 10.248 0.997 -11.670 1.00 87.50 106 GLY A C 1
ATOM 855 O O . GLY A 1 106 ? 9.819 0.137 -12.433 1.00 87.50 106 GLY A O 1
ATOM 856 N N . VAL A 1 107 ? 9.825 1.096 -10.408 1.00 91.69 107 VAL A N 1
ATOM 857 C CA . VAL A 1 107 ? 8.797 0.204 -9.839 1.00 91.69 107 VAL A CA 1
ATOM 858 C C . VAL A 1 107 ? 7.379 0.684 -10.162 1.00 91.69 107 VAL A C 1
ATOM 860 O O . VAL A 1 107 ? 6.482 -0.139 -10.317 1.00 91.69 107 VAL A O 1
ATOM 863 N N . CYS A 1 108 ? 7.184 2.000 -10.276 1.00 91.81 108 CYS A N 1
ATOM 864 C CA . CYS A 1 108 ? 5.882 2.627 -10.494 1.00 91.81 108 CYS A CA 1
ATOM 865 C C . CYS A 1 108 ? 5.950 3.657 -11.626 1.00 91.81 108 CYS A C 1
ATOM 867 O O . CYS A 1 108 ? 6.908 4.428 -11.700 1.00 91.81 108 CYS A O 1
ATOM 869 N N . ASP A 1 109 ? 4.884 3.740 -12.422 1.00 91.06 109 ASP A N 1
ATOM 870 C CA . ASP A 1 109 ? 4.660 4.803 -13.405 1.00 91.06 109 ASP A CA 1
ATOM 871 C C . ASP A 1 109 ? 4.212 6.073 -12.676 1.00 91.06 109 ASP A C 1
ATOM 873 O O . ASP A 1 109 ? 3.027 6.265 -12.363 1.00 91.06 109 ASP A O 1
ATOM 877 N N . LEU A 1 110 ? 5.169 6.926 -12.332 1.00 90.44 110 LEU A N 1
ATOM 878 C CA . LEU A 1 110 ? 4.867 8.220 -11.736 1.00 90.44 110 LEU A CA 1
ATOM 879 C C . LEU A 1 110 ? 4.507 9.229 -12.835 1.00 90.44 110 LEU A C 1
ATOM 881 O O . LEU A 1 110 ? 5.121 9.215 -13.901 1.00 90.44 110 LEU A O 1
ATOM 885 N N . PRO A 1 111 ? 3.540 10.134 -12.593 1.00 90.06 111 PRO A N 1
ATOM 886 C CA . PRO A 1 111 ? 3.196 11.158 -13.568 1.00 90.06 111 PRO A CA 1
ATOM 887 C C . PRO A 1 111 ? 4.409 12.055 -13.846 1.00 90.06 111 PR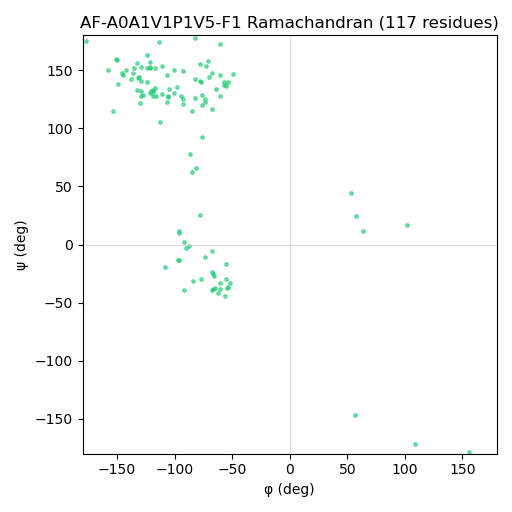O A C 1
ATOM 889 O O . PRO A 1 111 ? 5.008 12.608 -12.924 1.00 90.06 111 PRO A O 1
ATOM 892 N N . GLY A 1 112 ? 4.739 12.222 -15.124 1.00 87.56 112 GLY A N 1
ATOM 893 C CA . GLY A 1 112 ? 5.826 13.070 -15.597 1.00 87.56 112 GLY A CA 1
ATOM 894 C C . GLY A 1 112 ? 5.529 13.615 -16.991 1.00 87.56 112 GLY A C 1
ATOM 895 O O . GLY A 1 112 ? 4.692 13.079 -17.715 1.00 87.56 112 GLY A O 1
ATOM 896 N N . GLY A 1 113 ? 6.202 14.702 -17.359 1.00 89.44 113 GLY A N 1
ATOM 897 C CA . GLY A 1 113 ? 6.094 15.316 -18.678 1.00 89.44 113 GLY A CA 1
ATOM 898 C C . GLY A 1 113 ? 7.440 15.878 -19.115 1.00 89.44 113 GLY A C 1
ATOM 899 O O . GLY A 1 113 ? 8.218 16.345 -18.285 1.00 89.44 113 GLY A O 1
ATOM 900 N N . CYS A 1 114 ? 7.715 15.825 -20.415 1.00 91.38 114 CYS A N 1
ATOM 901 C CA . CYS A 1 114 ? 8.904 16.410 -21.022 1.00 91.38 114 CYS A CA 1
ATOM 902 C C . CYS A 1 114 ? 8.467 17.282 -22.200 1.00 91.38 114 CYS A C 1
ATOM 904 O O . CYS A 1 114 ? 7.640 16.864 -23.009 1.00 91.38 114 CYS A O 1
ATOM 906 N N . GLN A 1 115 ? 8.996 18.500 -22.273 1.00 94.06 115 GLN A N 1
ATOM 907 C CA . GLN A 1 115 ? 8.786 19.423 -23.384 1.00 94.06 115 GLN A CA 1
ATOM 908 C C . GLN A 1 115 ? 10.150 19.924 -23.851 1.00 94.06 115 GLN A C 1
ATOM 910 O O . GLN A 1 115 ? 11.034 20.175 -23.032 1.00 94.06 115 GLN A O 1
ATOM 915 N N . MET A 1 116 ? 10.313 20.058 -25.163 1.00 95.19 116 MET A N 1
ATOM 916 C CA . MET A 1 116 ? 11.525 20.575 -25.788 1.00 95.19 116 MET A CA 1
ATOM 917 C C . MET A 1 116 ? 11.124 21.616 -26.832 1.00 95.19 116 MET A C 1
ATOM 919 O O . MET A 1 116 ? 10.220 21.371 -27.629 1.00 95.19 116 MET A O 1
ATOM 923 N N . SER A 1 117 ? 11.791 22.767 -26.824 1.00 93.19 117 SER A N 1
ATOM 924 C CA . SER A 1 117 ? 11.612 23.838 -27.807 1.00 93.19 117 SER A CA 1
ATOM 925 C C . SER A 1 117 ? 12.968 24.286 -28.342 1.00 93.19 117 SER A C 1
ATOM 927 O O . SER A 1 117 ? 13.937 24.347 -27.585 1.00 93.19 117 SER A O 1
ATOM 929 N N . ILE A 1 118 ? 13.016 24.628 -29.627 1.00 79.81 118 ILE A N 1
ATOM 930 C CA . ILE A 1 118 ? 14.140 25.330 -30.256 1.00 79.81 118 ILE A CA 1
ATOM 931 C C . ILE A 1 118 ? 13.788 26.815 -30.397 1.00 79.81 118 ILE A C 1
ATOM 933 O O . ILE A 1 118 ? 12.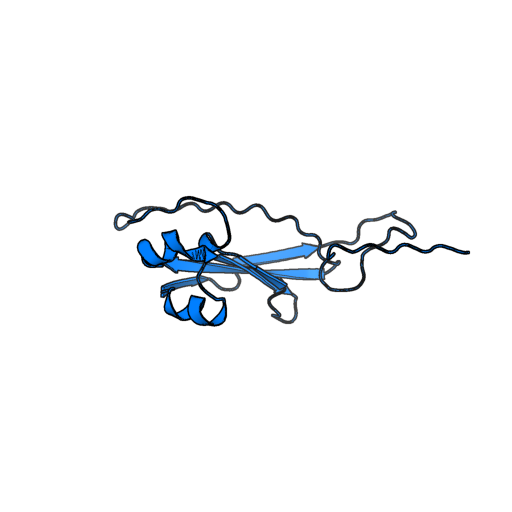606 27.149 -30.494 1.00 79.81 118 ILE A O 1
ATOM 937 N N . ALA A 1 119 ? 14.804 27.676 -30.360 1.00 73.81 119 ALA A N 1
ATOM 938 C CA . ALA A 1 119 ? 14.667 29.104 -30.644 1.00 73.81 119 ALA A CA 1
ATOM 939 C C . ALA A 1 119 ? 14.655 29.364 -32.154 1.00 73.81 119 ALA A C 1
ATOM 941 O O . ALA A 1 119 ? 15.393 28.644 -32.868 1.00 73.81 119 ALA A O 1
#

Radius of gyration: 18.66 Å; Cα contacts (8 Å, |Δi|>4): 135; chains: 1; bounding box: 35×42×50 Å

Organism: NCBI:txid890399

Mean predicted aligned error: 5.49 Å

pLDDT: mean 90.08, std 9.38, range [53.19, 97.25]